Protein AF-A0A239BZD0-F1 (afdb_monomer_lite)

Foldseek 3Di:
DAEAEDDAACDWDDDPNYTYQRPPLLQQGWRWDADPPVRDIDIDTRPGNNDHDDPVRDDPDDDDD

Secondary structure (DSSP, 8-state):
-EEE-SS--SS--EETTEEE---BGGGTSEEEEEETTTTEEEEEE-SS-SSPPPGGGSSS-----

InterPro domains:
  IPR029052 Metallo-dependent phosphatase-like [G3DSA:3.60.21.10] (1-58)
  IPR029052 Metallo-dependent phosphatase-like [SSF56300] (1-38)
  IPR050126 Diadenosine polyphosphate hydrolase [PTHR42850] (1-54)

Sequence (65 aa):
MVLYGHTPVPAPEWVNNTLCLDTGCVFGGRLTALRYPERELVSVVAKRAYYQAAEAFLPGGADAP

Structure (mmCIF, N/CA/C/O backbone):
data_AF-A0A239BZD0-F1
#
_entry.id   AF-A0A239BZD0-F1
#
loop_
_atom_site.group_PDB
_atom_site.id
_atom_site.type_symbol
_atom_site.label_atom_id
_atom_site.label_alt_id
_atom_site.label_comp_id
_atom_site.label_asym_id
_atom_site.label_entity_id
_atom_site.label_seq_id
_atom_site.pdbx_PDB_ins_code
_atom_site.Cartn_x
_atom_site.Cartn_y
_atom_site.Cartn_z
_atom_site.occupancy
_atom_site.B_iso_or_equiv
_atom_site.auth_seq_id
_atom_site.auth_comp_id
_atom_site.auth_asym_id
_atom_site.auth_atom_id
_atom_site.pdbx_PDB_model_num
ATOM 1 N N . MET A 1 1 ? -4.696 8.212 13.874 1.00 92.81 1 MET A N 1
ATOM 2 C CA . MET A 1 1 ? -4.489 7.358 12.693 1.00 92.81 1 MET A CA 1
ATOM 3 C C . MET A 1 1 ? -3.991 8.248 11.579 1.00 92.81 1 MET A C 1
ATOM 5 O O . MET A 1 1 ? -4.621 9.273 11.345 1.00 92.81 1 MET A O 1
ATOM 9 N N . VAL A 1 2 ? -2.876 7.896 10.947 1.00 97.44 2 VAL A N 1
ATOM 10 C CA . VAL A 1 2 ? -2.325 8.644 9.806 1.00 97.44 2 VAL A CA 1
ATOM 11 C C . VAL A 1 2 ? -2.170 7.685 8.634 1.00 97.44 2 VAL A C 1
ATOM 13 O O . VAL A 1 2 ? -1.477 6.680 8.760 1.00 97.44 2 VAL A O 1
ATOM 16 N N . LEU A 1 3 ? -2.824 7.980 7.512 1.00 97.56 3 LEU A N 1
ATOM 17 C CA . LEU A 1 3 ? -2.631 7.240 6.265 1.00 97.56 3 LEU A CA 1
ATOM 18 C C . LEU A 1 3 ? -1.780 8.088 5.333 1.00 97.56 3 LEU A C 1
ATOM 20 O O . LEU A 1 3 ? -2.017 9.290 5.212 1.00 97.56 3 LEU A O 1
ATOM 24 N N . TYR A 1 4 ? -0.789 7.474 4.704 1.00 97.50 4 TYR A N 1
ATOM 25 C CA . TYR A 1 4 ? 0.168 8.183 3.861 1.00 97.50 4 TYR A CA 1
ATOM 26 C C . TYR A 1 4 ? 0.570 7.345 2.642 1.00 97.50 4 TYR A C 1
ATOM 28 O O . TYR A 1 4 ? 0.112 6.217 2.467 1.00 97.50 4 TYR A O 1
ATOM 36 N N . GLY A 1 5 ? 1.390 7.930 1.774 1.00 94.75 5 GLY A N 1
ATOM 37 C CA . GLY A 1 5 ? 1.974 7.279 0.601 1.00 94.75 5 GLY A CA 1
ATOM 38 C C . GLY A 1 5 ? 3.398 7.782 0.379 1.00 94.75 5 GLY A C 1
ATOM 39 O O . GLY A 1 5 ? 4.099 7.999 1.362 1.00 94.75 5 GLY A O 1
ATOM 40 N N . HIS A 1 6 ? 3.777 8.050 -0.876 1.00 92.19 6 HIS A N 1
ATOM 41 C CA . HIS A 1 6 ? 5.065 8.611 -1.325 1.00 92.19 6 HIS A CA 1
ATOM 42 C C . HIS A 1 6 ? 6.166 7.576 -1.558 1.00 92.19 6 HIS A C 1
ATOM 44 O O . HIS A 1 6 ? 6.742 7.553 -2.645 1.00 92.19 6 HIS A O 1
ATOM 50 N N . THR A 1 7 ? 6.450 6.737 -0.562 1.00 91.38 7 THR A N 1
ATOM 51 C CA . THR A 1 7 ? 7.430 5.655 -0.706 1.00 91.38 7 THR A CA 1
ATOM 52 C C . THR A 1 7 ? 6.686 4.335 -0.857 1.00 91.38 7 THR A C 1
ATOM 54 O O . THR A 1 7 ? 6.030 3.908 0.100 1.00 91.38 7 THR A O 1
ATOM 57 N N . PRO A 1 8 ? 6.767 3.685 -2.027 1.00 92.81 8 PRO A N 1
ATOM 58 C CA . PRO A 1 8 ? 5.982 2.498 -2.295 1.00 92.81 8 PRO A CA 1
ATOM 59 C C . PRO A 1 8 ? 6.482 1.319 -1.443 1.00 92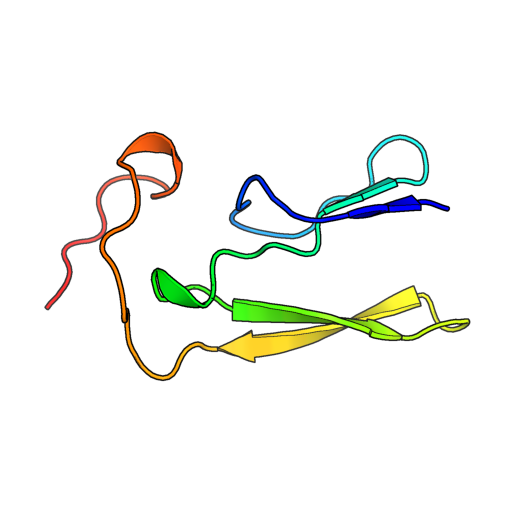.81 8 PRO A C 1
ATOM 61 O O . PRO A 1 8 ? 7.686 1.111 -1.290 1.00 92.81 8 PRO A O 1
ATOM 64 N N . VAL A 1 9 ? 5.548 0.543 -0.892 1.00 92.94 9 VAL A N 1
ATOM 65 C CA . VAL A 1 9 ? 5.794 -0.659 -0.078 1.00 92.94 9 VAL A CA 1
ATOM 66 C C . VAL A 1 9 ? 5.107 -1.887 -0.697 1.00 92.94 9 VAL A C 1
ATOM 68 O O . VAL A 1 9 ? 4.050 -1.740 -1.309 1.00 92.94 9 VAL A O 1
ATOM 71 N N . PRO A 1 10 ? 5.642 -3.116 -0.557 1.00 90.62 10 PRO A N 1
ATOM 72 C CA . PRO A 1 10 ? 5.016 -4.306 -1.148 1.00 90.62 10 PRO A CA 1
ATOM 73 C C . PRO A 1 10 ? 3.616 -4.607 -0.593 1.00 90.62 10 PRO A C 1
ATOM 75 O O . PRO A 1 10 ? 2.741 -5.083 -1.317 1.00 90.62 10 PRO A O 1
ATOM 78 N N . ALA A 1 11 ? 3.397 -4.317 0.692 1.00 93.12 11 ALA A N 1
ATOM 79 C CA . ALA A 1 11 ? 2.114 -4.465 1.363 1.00 93.12 11 ALA A CA 1
ATOM 80 C C . ALA A 1 11 ? 1.945 -3.387 2.452 1.00 93.12 11 ALA A C 1
ATOM 82 O O . ALA A 1 11 ? 2.938 -3.000 3.070 1.00 93.12 11 ALA A O 1
ATOM 83 N N . PRO A 1 12 ? 0.714 -2.908 2.715 1.00 95.69 12 PRO A N 1
ATOM 84 C CA . PRO A 1 12 ? 0.452 -1.991 3.819 1.00 95.69 12 PRO A CA 1
ATOM 85 C C . PRO A 1 12 ? 0.686 -2.679 5.167 1.00 95.69 12 PRO A C 1
ATOM 87 O O . PRO A 1 12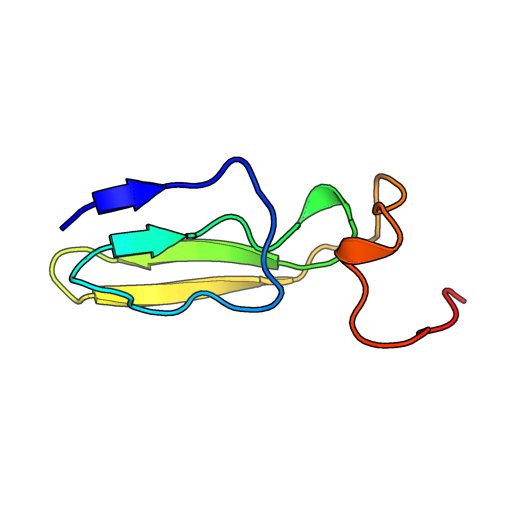 ? 0.153 -3.761 5.411 1.00 95.69 12 PRO A O 1
ATOM 90 N N . GLU A 1 13 ? 1.410 -2.019 6.067 1.00 96.00 13 GLU A N 1
ATOM 91 C CA . GLU A 1 13 ? 1.660 -2.495 7.428 1.00 96.00 13 GLU A CA 1
ATOM 92 C C . GLU A 1 13 ? 1.311 -1.412 8.453 1.00 96.00 13 GLU A C 1
ATOM 94 O O . GLU A 1 13 ? 1.659 -0.239 8.290 1.00 96.00 13 GLU A O 1
ATOM 99 N N . TRP A 1 14 ? 0.615 -1.805 9.521 1.00 96.38 14 TRP A N 1
ATOM 100 C CA . TRP A 1 14 ? 0.325 -0.907 10.631 1.00 96.38 14 TRP A CA 1
ATOM 101 C C . TRP A 1 14 ? 1.548 -0.744 11.525 1.00 96.38 14 TRP A C 1
ATOM 103 O O . TRP A 1 14 ? 1.931 -1.672 12.233 1.00 96.38 14 TRP A O 1
ATOM 113 N N . VAL A 1 15 ? 2.084 0.472 11.587 1.00 96.69 15 VAL A N 1
ATOM 114 C CA . VAL A 1 15 ? 3.175 0.826 12.503 1.00 96.69 15 VAL A CA 1
ATOM 115 C C . VAL A 1 15 ? 2.745 2.039 13.311 1.00 96.69 15 VAL A C 1
ATOM 117 O O . VAL A 1 15 ? 2.477 3.100 12.750 1.00 96.69 15 VAL A O 1
ATOM 120 N N . ASN A 1 16 ? 2.638 1.899 14.636 1.00 96.75 16 ASN A N 1
ATOM 121 C CA . ASN A 1 16 ? 2.317 3.005 15.550 1.00 96.75 16 ASN A CA 1
ATOM 122 C C . ASN A 1 16 ? 1.077 3.832 15.132 1.00 96.75 16 ASN A C 1
ATOM 124 O O . ASN A 1 16 ? 1.092 5.060 15.184 1.00 96.75 16 ASN A O 1
ATOM 128 N N . ASN A 1 17 ? -0.013 3.173 14.711 1.00 96.62 17 ASN A N 1
ATOM 129 C CA . ASN A 1 17 ? -1.250 3.821 14.227 1.00 96.62 17 ASN A CA 1
ATOM 130 C C . ASN A 1 17 ? -1.075 4.654 12.935 1.00 96.62 17 ASN A C 1
ATOM 132 O O . ASN A 1 17 ? -1.856 5.575 12.659 1.00 96.62 17 ASN A O 1
ATOM 136 N N . THR A 1 18 ? -0.061 4.318 12.141 1.00 97.50 18 THR A N 1
ATOM 137 C CA . THR A 1 18 ? 0.169 4.835 10.792 1.00 97.50 18 THR A CA 1
ATOM 138 C C . THR A 1 18 ? 0.161 3.693 9.777 1.00 97.50 18 THR A C 1
ATOM 140 O O . THR A 1 18 ? 0.441 2.551 10.144 1.00 97.50 18 THR A O 1
ATOM 143 N N . LEU A 1 19 ? -0.204 3.991 8.531 1.00 97.69 19 LEU A N 1
ATOM 144 C CA . LEU A 1 19 ? -0.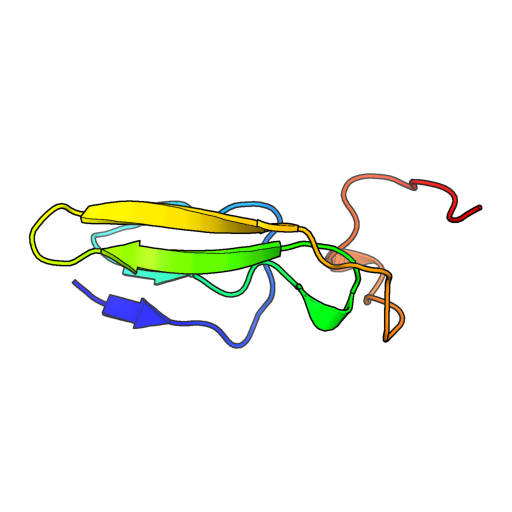293 3.004 7.455 1.00 97.69 19 LEU A CA 1
ATOM 145 C C . LEU A 1 19 ? 0.059 3.649 6.110 1.00 97.69 19 LEU A C 1
ATOM 147 O O . LEU A 1 19 ? -0.594 4.611 5.693 1.00 97.69 19 LEU A O 1
ATOM 151 N N . CYS A 1 20 ? 1.059 3.099 5.419 1.00 97.62 20 CYS A N 1
ATOM 152 C CA . CYS A 1 20 ? 1.354 3.464 4.035 1.00 97.62 20 CYS A CA 1
ATOM 153 C C . CYS A 1 20 ? 0.404 2.717 3.086 1.00 97.62 20 CYS A C 1
ATOM 155 O O . CYS A 1 20 ? 0.336 1.490 3.120 1.00 97.62 20 CYS A O 1
ATOM 157 N N . LEU A 1 21 ? -0.325 3.446 2.241 1.00 97.94 21 LEU A N 1
ATOM 158 C CA . LEU A 1 21 ? -1.212 2.890 1.210 1.00 97.94 21 LEU A CA 1
ATOM 159 C C . LEU A 1 21 ? -0.563 2.842 -0.177 1.00 97.94 21 LEU A C 1
ATOM 161 O O . LEU A 1 21 ? -1.160 2.319 -1.119 1.00 97.94 21 LEU A O 1
ATOM 165 N N . ASP A 1 22 ? 0.638 3.399 -0.324 1.00 97.31 22 ASP A N 1
ATOM 166 C CA . ASP A 1 22 ? 1.359 3.361 -1.588 1.00 97.31 22 ASP A CA 1
ATOM 167 C C . ASP A 1 22 ? 1.929 1.963 -1.814 1.00 97.31 22 ASP A C 1
ATOM 169 O O . ASP A 1 22 ? 2.990 1.611 -1.315 1.00 97.31 22 ASP A O 1
ATOM 173 N N . THR A 1 23 ? 1.192 1.148 -2.562 1.00 96.69 23 THR A N 1
ATOM 174 C CA . THR A 1 23 ? 1.596 -0.211 -2.937 1.00 96.69 23 THR A CA 1
ATOM 175 C C . THR A 1 23 ? 2.126 -0.293 -4.366 1.00 96.69 23 THR A C 1
ATOM 177 O O . THR A 1 23 ? 1.961 -1.312 -5.043 1.00 96.69 23 THR A O 1
ATOM 180 N N . GLY A 1 24 ? 2.702 0.805 -4.869 1.00 95.88 24 GLY A N 1
ATOM 181 C CA . GLY A 1 24 ? 3.424 0.831 -6.140 1.00 95.88 24 GLY A CA 1
ATOM 182 C C . GLY A 1 24 ? 2.590 0.432 -7.359 1.00 95.88 24 GLY A C 1
ATOM 183 O O . GLY A 1 24 ? 3.085 -0.267 -8.241 1.00 95.88 24 GLY A O 1
ATOM 184 N N . CYS A 1 25 ? 1.324 0.863 -7.433 1.00 96.62 25 CYS A N 1
ATOM 185 C CA . CYS A 1 25 ? 0.414 0.531 -8.542 1.00 96.62 25 CYS A CA 1
ATOM 186 C C . CYS A 1 25 ? 1.037 0.797 -9.924 1.00 96.62 25 CYS A C 1
ATOM 188 O O . CYS A 1 25 ? 0.969 -0.039 -10.822 1.00 96.62 25 CYS A O 1
ATOM 190 N N . VAL A 1 26 ? 1.695 1.950 -10.088 1.00 95.44 26 VAL A N 1
ATOM 191 C CA . VAL A 1 26 ? 2.325 2.342 -11.359 1.00 95.44 26 VAL A CA 1
ATOM 192 C C . VAL A 1 26 ? 3.452 1.389 -11.776 1.00 95.44 26 VAL A C 1
ATOM 194 O O . VAL A 1 26 ? 3.673 1.187 -12.968 1.00 95.44 26 VAL A O 1
ATOM 197 N N . PHE A 1 27 ? 4.103 0.743 -10.808 1.00 94.88 27 PHE A N 1
ATOM 198 C CA . PHE A 1 27 ? 5.194 -0.208 -11.019 1.00 94.88 27 PHE A CA 1
ATOM 199 C C . PHE A 1 27 ? 4.712 -1.651 -11.228 1.00 94.88 27 PHE A C 1
ATOM 201 O O . PHE A 1 27 ? 5.527 -2.564 -11.288 1.00 94.88 27 PHE A O 1
ATOM 208 N N . GLY A 1 28 ? 3.397 -1.877 -11.332 1.00 94.38 28 GLY A N 1
ATOM 209 C CA . GLY A 1 28 ? 2.816 -3.217 -11.465 1.00 94.38 28 GLY A CA 1
ATOM 210 C C . GLY A 1 28 ? 2.322 -3.828 -10.150 1.00 94.38 28 GLY A C 1
ATOM 211 O O . GLY A 1 28 ? 1.892 -4.976 -10.147 1.00 94.38 28 GLY A O 1
ATOM 212 N N . GLY A 1 29 ? 2.349 -3.072 -9.047 1.00 94.50 29 GLY A N 1
ATOM 213 C CA . GLY A 1 29 ? 1.800 -3.491 -7.759 1.00 94.50 29 GLY A CA 1
ATOM 214 C C . GLY A 1 29 ? 0.273 -3.375 -7.696 1.00 94.50 29 GLY A C 1
ATOM 215 O O . GLY A 1 29 ? -0.463 -3.900 -8.537 1.00 94.50 29 GLY A O 1
ATOM 216 N N . ARG A 1 30 ? -0.241 -2.688 -6.671 1.00 96.62 30 ARG A N 1
ATOM 217 C CA . ARG A 1 30 ? -1.691 -2.545 -6.432 1.00 96.62 30 ARG A CA 1
ATOM 218 C C . ARG A 1 30 ? -2.061 -1.097 -6.141 1.00 96.62 30 ARG A C 1
ATOM 220 O O . ARG A 1 30 ? -1.237 -0.345 -5.625 1.00 96.62 30 ARG A O 1
ATOM 227 N N . LEU A 1 31 ? -3.297 -0.706 -6.446 1.00 97.94 31 LEU A N 1
ATOM 228 C CA . LEU A 1 31 ? -3.903 0.514 -5.910 1.00 97.94 31 LEU A CA 1
ATOM 229 C C . LEU A 1 31 ? -4.689 0.134 -4.659 1.00 97.94 31 LEU A C 1
ATOM 231 O O . LEU A 1 31 ? -5.606 -0.685 -4.748 1.00 97.94 31 LEU A O 1
ATOM 235 N N . THR A 1 32 ? -4.329 0.720 -3.521 1.00 98.38 32 THR A N 1
ATOM 236 C CA . THR A 1 32 ? -4.850 0.328 -2.209 1.00 98.38 32 THR A CA 1
ATOM 237 C C . THR A 1 32 ? -5.594 1.477 -1.537 1.00 98.38 32 THR A C 1
ATOM 239 O O . THR A 1 32 ? -5.181 2.632 -1.608 1.00 98.38 32 THR A O 1
ATOM 242 N N . ALA A 1 33 ? -6.694 1.145 -0.869 1.00 98.12 33 ALA A N 1
ATOM 243 C CA . ALA A 1 33 ? -7.511 2.050 -0.079 1.00 98.12 33 ALA A CA 1
ATOM 244 C C . ALA A 1 33 ? -7.832 1.426 1.287 1.00 98.12 33 ALA A C 1
ATOM 246 O O . ALA A 1 33 ? -7.927 0.206 1.419 1.00 98.12 33 ALA A O 1
ATOM 247 N N . LEU A 1 34 ? -8.045 2.276 2.292 1.00 98.31 34 LEU A N 1
ATOM 248 C CA . LEU A 1 34 ? -8.608 1.886 3.583 1.00 98.31 34 LEU A CA 1
ATOM 249 C C . LEU A 1 34 ? -10.052 2.386 3.664 1.00 98.31 34 LEU A C 1
ATOM 251 O O . LEU A 1 34 ? -10.302 3.582 3.504 1.00 98.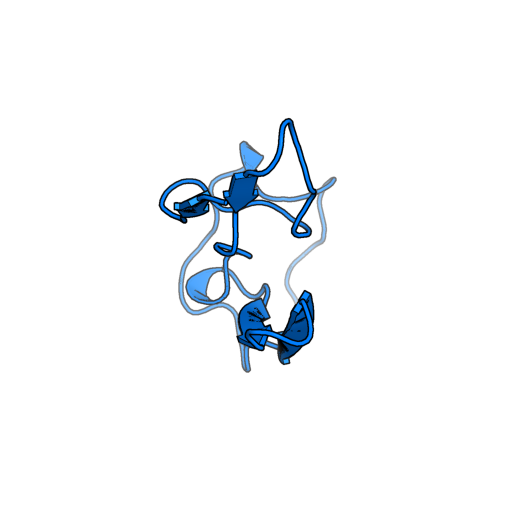31 34 LEU A O 1
ATOM 255 N N . ARG A 1 35 ? -10.995 1.494 3.958 1.00 98.31 35 ARG A N 1
ATOM 256 C CA . ARG A 1 35 ? -12.366 1.868 4.316 1.00 98.31 35 ARG A CA 1
ATOM 257 C C . ARG A 1 35 ? -12.392 2.351 5.760 1.00 98.31 35 ARG A C 1
ATOM 259 O O . ARG A 1 35 ? -11.847 1.695 6.645 1.00 98.31 35 ARG A O 1
ATOM 266 N N . TYR A 1 36 ? -13.005 3.500 6.002 1.00 96.56 36 TYR A N 1
ATOM 267 C 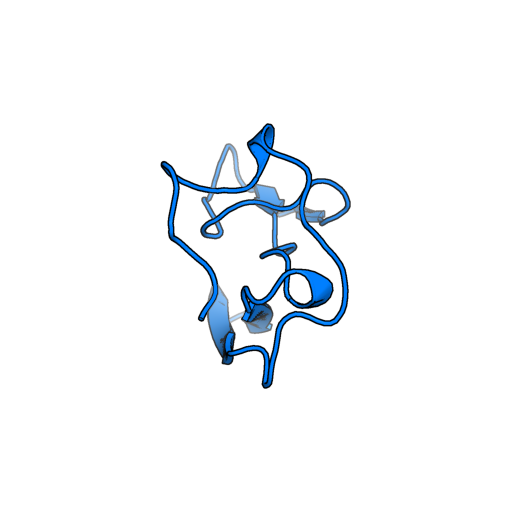CA . TYR A 1 36 ? -13.147 4.071 7.336 1.00 96.56 36 TYR A CA 1
ATOM 268 C C . TYR A 1 36 ? -14.636 4.315 7.621 1.00 96.56 36 TYR A C 1
ATOM 270 O O . TYR A 1 36 ? -15.298 4.904 6.764 1.00 96.56 36 TYR A O 1
ATOM 278 N N . PRO A 1 37 ? -15.160 3.932 8.805 1.00 97.25 37 PRO A N 1
ATOM 279 C CA . PRO A 1 37 ? -14.441 3.547 10.028 1.00 97.25 37 PRO A CA 1
ATOM 280 C C . PRO A 1 37 ? -14.031 2.069 10.147 1.00 97.25 37 PRO A C 1
ATOM 282 O O . PRO A 1 37 ? -13.391 1.713 11.135 1.00 97.25 37 PRO A O 1
ATOM 285 N N . GLU A 1 38 ? -14.358 1.216 9.176 1.00 98.00 38 GLU A N 1
ATOM 286 C CA . GLU A 1 38 ? -14.202 -0.247 9.257 1.00 98.00 38 GLU A CA 1
ATOM 287 C C . GLU A 1 38 ? -12.741 -0.722 9.347 1.00 98.00 38 GLU A C 1
ATOM 289 O O . GLU A 1 38 ? -12.479 -1.829 9.809 1.00 98.00 38 GLU A O 1
ATOM 294 N N . ARG A 1 39 ? -11.785 0.115 8.927 1.00 95.81 39 ARG A N 1
ATOM 295 C CA . ARG A 1 39 ? -10.345 -0.189 8.814 1.00 95.81 39 ARG A CA 1
ATOM 296 C C . ARG A 1 39 ? -10.047 -1.406 7.936 1.00 95.81 39 ARG A C 1
ATOM 298 O O . ARG A 1 39 ? -9.052 -2.098 8.136 1.00 95.81 39 ARG A O 1
ATOM 305 N N . GLU A 1 40 ? -10.890 -1.635 6.939 1.00 97.88 40 GLU A N 1
ATOM 306 C CA . GLU A 1 40 ? -10.724 -2.707 5.964 1.00 97.88 40 GLU A CA 1
ATOM 307 C C . GLU A 1 40 ? -9.868 -2.227 4.787 1.00 97.88 40 GLU A C 1
ATOM 309 O O . GLU A 1 40 ? -10.130 -1.172 4.205 1.00 97.88 40 GLU A O 1
ATOM 314 N N . LEU A 1 41 ? -8.851 -3.008 4.423 1.00 97.94 41 LEU A N 1
ATOM 315 C CA . LEU A 1 41 ? -8.042 -2.756 3.236 1.00 97.94 41 LEU A CA 1
ATOM 316 C C . LEU A 1 41 ? -8.717 -3.334 1.995 1.00 97.94 41 LEU A C 1
ATOM 318 O O . LEU A 1 41 ? -8.973 -4.533 1.914 1.00 97.94 41 LEU A O 1
ATOM 322 N N . VAL A 1 42 ? -8.925 -2.484 0.996 1.00 98.31 42 VAL A N 1
ATOM 323 C CA . VAL A 1 42 ? -9.405 -2.876 -0.331 1.00 98.31 42 VAL A CA 1
ATOM 324 C C . VAL A 1 42 ? -8.337 -2.512 -1.347 1.00 98.31 42 VAL A C 1
ATOM 326 O O . VAL A 1 42 ? -7.728 -1.446 -1.265 1.00 98.31 42 VAL A O 1
ATOM 329 N N . SER A 1 43 ? -8.082 -3.388 -2.315 1.00 98.00 43 SER A N 1
ATOM 330 C CA . SER A 1 43 ? -7.104 -3.101 -3.362 1.00 98.00 43 SER A CA 1
ATOM 331 C C . SER A 1 43 ? -7.428 -3.776 -4.684 1.00 98.00 43 SER A C 1
ATOM 333 O O . SER A 1 43 ? -7.988 -4.872 -4.730 1.00 98.00 43 SER A O 1
ATOM 335 N N . VAL A 1 44 ? -7.002 -3.132 -5.766 1.00 98.06 44 VAL A N 1
ATOM 336 C CA . VAL A 1 44 ? -7.051 -3.674 -7.127 1.00 98.06 44 VAL A CA 1
ATOM 337 C C . VAL A 1 44 ? -5.632 -3.850 -7.654 1.00 98.06 44 VAL A C 1
ATOM 339 O O . VAL A 1 44 ? -4.756 -3.032 -7.373 1.00 98.06 44 VAL A O 1
ATOM 342 N N . VAL A 1 45 ? -5.387 -4.931 -8.393 1.00 97.00 45 VAL A N 1
ATOM 343 C CA . VAL A 1 45 ? -4.093 -5.154 -9.053 1.00 97.00 45 VAL A CA 1
ATOM 344 C C . VAL A 1 45 ? -3.899 -4.172 -10.206 1.00 97.00 45 VAL A C 1
ATOM 346 O O . VAL A 1 45 ? -4.861 -3.795 -10.884 1.00 97.00 45 VAL A O 1
ATOM 349 N N . ALA A 1 46 ? -2.657 -3.754 -10.438 1.00 97.06 46 ALA A N 1
ATOM 350 C CA . ALA A 1 46 ? -2.315 -2.998 -11.629 1.00 97.06 46 ALA A CA 1
ATOM 351 C C . ALA A 1 46 ? -2.569 -3.850 -12.883 1.00 97.06 46 ALA A C 1
ATOM 353 O O . ALA A 1 46 ? -2.293 -5.045 -12.910 1.00 97.06 46 ALA A O 1
ATOM 354 N N . LYS A 1 47 ? -3.082 -3.232 -13.952 1.00 96.88 47 LYS A N 1
ATOM 355 C CA . LYS A 1 47 ? -3.318 -3.940 -15.227 1.00 96.88 47 LYS A CA 1
ATOM 356 C C . LYS A 1 47 ? -2.019 -4.332 -15.941 1.00 96.88 47 LYS A C 1
ATOM 358 O O . LYS A 1 47 ? -2.019 -5.253 -16.745 1.00 96.88 47 LYS A O 1
ATOM 363 N N . ARG A 1 48 ? -0.956 -3.564 -15.703 1.00 93.12 48 ARG A N 1
ATOM 364 C CA . ARG A 1 48 ? 0.412 -3.744 -16.200 1.00 93.12 48 ARG A CA 1
ATOM 365 C C . ARG A 1 48 ? 1.340 -2.837 -15.394 1.00 93.12 48 ARG A C 1
ATOM 367 O O . ARG A 1 48 ? 0.856 -1.897 -14.759 1.00 93.12 48 ARG A O 1
ATOM 374 N N . ALA A 1 49 ? 2.646 -3.061 -15.474 1.00 95.50 49 ALA A N 1
ATOM 375 C CA . ALA A 1 49 ? 3.614 -2.042 -15.087 1.00 95.50 49 ALA A CA 1
ATOM 376 C C . ALA A 1 49 ? 3.577 -0.898 -16.115 1.00 95.50 49 ALA A C 1
ATOM 378 O O . ALA A 1 49 ? 3.689 -1.124 -17.321 1.00 95.50 49 ALA A O 1
ATOM 379 N N . TYR A 1 50 ? 3.360 0.326 -15.641 1.00 95.19 50 TYR A N 1
ATOM 380 C CA . TYR A 1 50 ? 3.371 1.542 -16.461 1.00 95.19 50 TYR A CA 1
ATOM 381 C C . TYR A 1 50 ? 4.701 2.290 -16.356 1.00 95.19 50 TYR A C 1
ATOM 383 O O . TYR A 1 50 ? 5.009 3.106 -17.221 1.00 95.19 50 TYR A O 1
ATOM 391 N N . TYR A 1 51 ? 5.475 2.019 -15.305 1.00 94.38 51 TYR A N 1
ATOM 392 C CA . TYR A 1 51 ? 6.807 2.566 -15.092 1.00 94.38 51 TYR A CA 1
ATOM 393 C C . TYR A 1 51 ? 7.708 1.520 -14.432 1.00 94.38 51 TYR A C 1
ATOM 395 O O . TYR A 1 51 ? 7.218 0.635 -13.728 1.00 94.38 51 TYR A O 1
ATOM 403 N N . GLN A 1 52 ? 9.019 1.619 -14.646 1.00 89.25 52 GLN A N 1
ATOM 404 C CA . GLN A 1 52 ? 9.983 0.708 -14.037 1.00 89.25 52 GLN A CA 1
ATOM 405 C C . GLN A 1 52 ? 10.237 1.100 -12.579 1.00 89.25 52 GLN A C 1
ATOM 407 O O . GLN A 1 52 ? 10.532 2.257 -12.281 1.00 89.25 52 GLN A O 1
ATOM 412 N N . ALA A 1 53 ? 10.105 0.143 -11.663 1.00 84.25 53 ALA A N 1
ATOM 413 C CA . ALA A 1 53 ? 10.404 0.386 -10.259 1.00 84.25 53 ALA A CA 1
ATOM 414 C C . ALA A 1 53 ? 11.912 0.574 -10.039 1.00 84.25 53 ALA A C 1
ATOM 416 O O . ALA A 1 53 ? 12.732 0.011 -10.764 1.00 84.25 53 ALA A O 1
ATOM 417 N N . ALA A 1 54 ? 12.273 1.323 -8.998 1.00 79.94 54 ALA A N 1
ATOM 418 C CA . ALA A 1 54 ? 13.629 1.260 -8.467 1.00 79.94 54 ALA A CA 1
ATOM 419 C C . ALA A 1 54 ? 13.891 -0.155 -7.922 1.00 79.94 54 ALA A C 1
ATOM 421 O O . ALA A 1 54 ? 12.982 -0.761 -7.352 1.00 79.94 54 ALA A O 1
ATOM 422 N N . GLU A 1 55 ? 15.123 -0.662 -8.041 1.00 67.75 55 GLU A N 1
ATOM 423 C CA . GLU A 1 55 ? 15.493 -2.007 -7.558 1.00 67.75 55 GLU A CA 1
ATOM 424 C C . GLU A 1 55 ? 15.068 -2.250 -6.101 1.00 67.75 55 GLU A C 1
ATOM 426 O O . GLU A 1 55 ? 14.609 -3.334 -5.763 1.00 67.75 55 GLU A O 1
ATOM 431 N N . ALA A 1 56 ? 15.124 -1.213 -5.260 1.00 67.25 56 ALA A N 1
ATOM 432 C CA . ALA A 1 56 ? 14.728 -1.265 -3.853 1.00 67.25 56 ALA A CA 1
ATOM 433 C C . ALA A 1 56 ? 13.240 -1.596 -3.605 1.00 67.25 56 ALA A C 1
ATOM 435 O O . ALA A 1 56 ? 12.890 -1.992 -2.496 1.00 67.25 56 ALA A O 1
ATOM 436 N N . PHE A 1 57 ? 12.359 -1.422 -4.596 1.00 67.31 57 PHE A N 1
ATOM 437 C CA . PHE A 1 57 ? 10.933 -1.74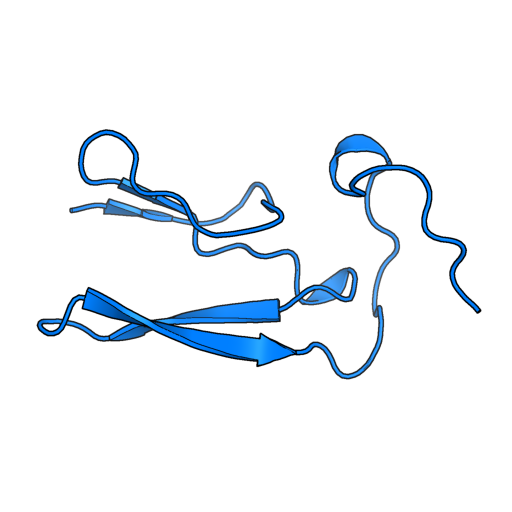0 -4.471 1.00 67.31 57 PHE A CA 1
ATOM 438 C C . PHE A 1 57 ? 10.610 -3.199 -4.832 1.00 67.31 57 PHE A C 1
ATOM 440 O O . PHE A 1 57 ? 9.583 -3.722 -4.401 1.00 67.31 57 PHE A O 1
ATOM 447 N N . LEU A 1 58 ? 11.459 -3.868 -5.617 1.00 60.16 58 LEU A N 1
ATOM 448 C CA . LEU A 1 58 ? 11.199 -5.230 -6.074 1.00 60.16 58 LEU A CA 1
ATOM 449 C C . LEU A 1 58 ? 11.597 -6.233 -4.979 1.00 60.16 58 LEU A C 1
ATOM 451 O O . LEU A 1 58 ? 12.778 -6.317 -4.634 1.00 60.16 58 LEU A O 1
ATOM 455 N N . PRO A 1 59 ? 10.667 -7.039 -4.437 1.00 51.81 59 PRO A N 1
ATOM 456 C CA . PRO A 1 59 ? 11.050 -8.157 -3.592 1.00 51.81 59 PRO A CA 1
ATOM 457 C C . PRO A 1 59 ? 11.717 -9.215 -4.480 1.00 51.81 59 PRO A C 1
ATOM 459 O O . PRO A 1 59 ? 11.030 -9.939 -5.186 1.00 51.81 59 PRO A O 1
ATOM 462 N N . GLY A 1 60 ? 13.054 -9.254 -4.471 1.00 51.47 60 GLY A N 1
ATOM 463 C CA . GLY A 1 60 ? 13.875 -10.319 -5.057 1.00 51.47 60 GLY A CA 1
ATOM 464 C C . GLY A 1 60 ? 13.536 -10.679 -6.504 1.00 51.47 60 GLY A C 1
ATOM 465 O O . GLY A 1 60 ? 12.817 -11.644 -6.724 1.00 51.47 60 GLY A O 1
ATOM 466 N N . GLY A 1 61 ? 14.104 -9.937 -7.464 1.00 46.66 61 GLY A N 1
ATOM 467 C CA . GLY A 1 61 ? 14.302 -10.368 -8.856 1.00 46.66 61 GLY A CA 1
ATOM 468 C C . GLY A 1 61 ? 13.170 -11.204 -9.455 1.00 46.66 61 GLY A C 1
ATOM 469 O O . GLY A 1 61 ? 13.346 -12.394 -9.687 1.00 46.66 61 GLY A O 1
ATOM 470 N N . ALA A 1 62 ? 12.015 -10.594 -9.704 1.00 41.25 62 ALA A N 1
ATOM 471 C CA . ALA A 1 62 ? 11.008 -11.201 -10.559 1.00 41.25 62 ALA A CA 1
ATOM 472 C C . ALA A 1 62 ? 11.199 -10.641 -11.968 1.00 41.25 62 ALA A C 1
ATOM 474 O O . ALA A 1 62 ? 10.895 -9.472 -12.219 1.00 41.25 62 ALA A O 1
ATOM 475 N N . ASP A 1 63 ? 11.744 -11.485 -12.846 1.00 45.28 63 ASP A N 1
ATOM 476 C CA . ASP A 1 63 ? 11.728 -11.310 -14.294 1.00 45.28 63 ASP A CA 1
ATOM 477 C C . ASP A 1 63 ? 10.343 -10.823 -14.734 1.00 45.28 63 ASP A C 1
ATOM 479 O O . ASP A 1 63 ? 9.320 -11.482 -14.521 1.00 45.28 63 ASP A O 1
ATOM 483 N N . ALA A 1 64 ? 10.316 -9.633 -15.329 1.00 33.94 64 ALA A N 1
ATOM 484 C CA . ALA A 1 64 ? 9.189 -9.226 -16.145 1.00 33.94 64 ALA A CA 1
ATOM 485 C C . ALA A 1 64 ? 9.152 -10.138 -17.390 1.00 33.94 64 ALA A C 1
ATOM 487 O O . ALA A 1 64 ? 10.223 -10.457 -17.913 1.00 33.94 64 ALA A O 1
ATOM 488 N N . PRO A 1 65 ? 7.969 -10.573 -17.861 1.00 44.22 65 PRO A N 1
ATOM 489 C CA . PRO A 1 65 ? 7.865 -11.241 -19.156 1.00 44.22 65 PRO A CA 1
ATOM 490 C C . PRO A 1 65 ? 8.318 -10.335 -20.308 1.00 44.22 65 PRO A C 1
ATOM 492 O O . PRO A 1 65 ? 8.185 -9.092 -20.182 1.00 44.22 65 PRO A O 1
#

Radius of gyration: 12.57 Å; chains: 1; bounding box: 30×20×35 Å

Organism: NCBI:txid1564159

pLDDT: mean 88.2, std 17.05, range [33.94, 98.38]